Protein AF-A0A1Y1VCU6-F1 (afdb_monomer_lite)

Organism: NCBI:txid1754191

Sequence (160 aa):
ANWMTYINDNIPINKINILGTHDTGTYDIGILGGLLQTQSLDITEQLEHGIRYFDIRLALKNEKDTKLYLSHAMIPCKELPYLYFSDVLEESVKFLQHHCNETIIMHLNNEDIPKVNEVEMDISDIIYDHIKKFPSRYFYTGTTIPKLGDVRSRIVIITR

Foldseek 3Di:
DAVLVPPDQQAFPVNDDAAAFDLQLLLALPPCCVPFPRDVDHLLRCVVVRHQEYEFEWADPDPPDLWTFGDTQNGFSHVVVTHTPLNSVVSLLVSCVVHQLGAHEYEYHYRHADDDPNHGDDCVVSVVVSVVVDDCLQEDPDPDRHGSNVGRNHYYYDYD

pLDDT: mean 96.37, std 3.44, range [73.69, 98.81]

Radius of gyration: 15.74 Å; chains: 1; bounding box: 44×29×45 Å

Secondary structure (DSSP, 8-state):
--GGGGS-TTSBGGGS---EESSTTTTB-GGGHHHH----S-HHHHHHTT--EEEEEEE-SSTT----EEEETTEESBBTTB-BHHHHHHHHHHHHHH-TT--EEEEEEEEEPPEETTEEPP-HHHHHHHHTTS-GGGEE--SS--BHHHHTT-EEEEE-

InterPro domains:
  IPR000909 Phosphatidylinositol-specific phospholipase C, X domain [PF00388] (37-160)
  IPR000909 Phosphatidylinositol-specific phospholipase C, X domain [SM00148] (7-160)
  IPR017946 PLC-like phosphodiesterase, TIM beta/alpha-barrel domain superfamily [G3DSA:3.20.20.190] (1-160)
  IPR017946 PLC-like phosphodiesterase, TIM beta/alpha-barrel domain superfamily [SSF51695] (2-159)
  IPR051057 Phosphoinositide phospholipase C domain-containing protein [PTHR13593] (3-159)

Structure (mmCIF, N/CA/C/O backbone):
data_AF-A0A1Y1VCU6-F1
#
_entry.id   AF-A0A1Y1VCU6-F1
#
loop_
_atom_site.group_PDB
_atom_site.id
_atom_site.type_symbol
_atom_site.label_atom_id
_atom_site.label_alt_id
_atom_site.label_comp_id
_atom_site.label_asym_id
_atom_site.label_entity_id
_atom_site.label_seq_id
_atom_site.pdbx_PDB_ins_code
_atom_site.Cartn_x
_atom_site.Cartn_y
_atom_site.Cartn_z
_atom_site.occupancy
_atom_site.B_iso_or_equiv
_atom_site.auth_seq_id
_atom_site.auth_comp_id
_atom_site.auth_asym_id
_atom_site.auth_atom_id
_atom_site.pdbx_PDB_model_num
ATOM 1 N N . ALA A 1 1 ? -16.369 -4.406 2.586 1.00 92.25 1 ALA A N 1
ATOM 2 C CA . ALA A 1 1 ? -15.491 -3.304 3.027 1.00 92.25 1 ALA A CA 1
ATOM 3 C C . ALA A 1 1 ? -15.298 -3.082 4.544 1.00 92.25 1 ALA A C 1
ATOM 5 O O . ALA A 1 1 ? -14.277 -2.520 4.883 1.00 92.25 1 ALA A O 1
ATOM 6 N N . ASN A 1 2 ? -16.183 -3.444 5.491 1.00 98.25 2 ASN A N 1
ATOM 7 C CA . ASN A 1 2 ? -16.040 -3.009 6.913 1.00 98.25 2 ASN A CA 1
ATOM 8 C C . ASN A 1 2 ? -15.809 -4.146 7.931 1.00 98.25 2 ASN A C 1
ATOM 10 O O . ASN A 1 2 ? -16.382 -4.135 9.021 1.00 98.25 2 ASN A O 1
ATOM 14 N N . TRP A 1 3 ? -15.054 -5.184 7.575 1.00 98.56 3 TRP A N 1
ATOM 15 C CA . TRP A 1 3 ? -15.026 -6.407 8.386 1.00 98.56 3 TRP A CA 1
ATOM 16 C C . TRP A 1 3 ? -14.211 -6.266 9.681 1.00 98.56 3 TRP A C 1
ATOM 18 O O . TRP A 1 3 ? -14.543 -6.913 10.676 1.00 98.56 3 TRP A O 1
ATOM 28 N N . MET A 1 4 ? -13.199 -5.390 9.726 1.00 98.69 4 MET A N 1
ATOM 29 C CA . MET A 1 4 ? -12.394 -5.174 10.935 1.00 98.69 4 MET A CA 1
ATOM 30 C C . MET A 1 4 ? -13.156 -4.396 12.017 1.00 98.69 4 MET A C 1
ATOM 32 O O . MET A 1 4 ? -12.732 -4.383 13.176 1.00 98.69 4 MET A O 1
ATOM 36 N N . THR A 1 5 ? -14.299 -3.782 11.685 1.00 98.38 5 THR A N 1
ATOM 37 C CA . THR A 1 5 ? -15.196 -3.119 12.656 1.00 98.38 5 THR A CA 1
ATOM 38 C C . THR A 1 5 ? -15.670 -4.075 13.758 1.00 98.38 5 THR A C 1
ATOM 40 O O . THR A 1 5 ? -15.910 -3.651 14.884 1.00 98.38 5 THR A O 1
ATOM 43 N N . TYR A 1 6 ? -15.764 -5.374 13.470 1.00 98.25 6 TYR A N 1
ATOM 44 C CA . TYR A 1 6 ? -16.254 -6.380 14.419 1.00 98.25 6 TYR A CA 1
ATOM 45 C C . TYR A 1 6 ? -15.160 -6.978 15.319 1.00 98.25 6 TYR A C 1
ATOM 47 O O . TYR A 1 6 ? -15.433 -7.883 16.106 1.00 98.25 6 TYR A O 1
ATOM 55 N N . ILE A 1 7 ? -13.918 -6.502 15.208 1.00 98.56 7 ILE A N 1
ATOM 56 C CA . ILE A 1 7 ? -12.763 -7.014 15.957 1.00 98.56 7 ILE A CA 1
ATOM 57 C C . ILE A 1 7 ? -12.433 -6.054 17.095 1.00 98.56 7 ILE A C 1
ATOM 59 O O . ILE A 1 7 ? -12.474 -4.842 16.916 1.00 98.56 7 ILE A O 1
ATOM 63 N N . ASN A 1 8 ? -12.078 -6.587 18.265 1.00 98.44 8 ASN A N 1
ATOM 64 C CA . ASN A 1 8 ? -11.699 -5.775 19.419 1.00 98.44 8 ASN A CA 1
ATOM 65 C C . ASN A 1 8 ? -10.374 -5.030 19.174 1.00 98.44 8 ASN A C 1
ATOM 67 O O . ASN A 1 8 ? -9.382 -5.630 18.758 1.00 98.44 8 ASN A O 1
ATOM 71 N N . ASP A 1 9 ? -10.345 -3.742 19.517 1.00 98.69 9 ASP A N 1
ATOM 72 C CA . ASP A 1 9 ? -9.185 -2.854 19.362 1.00 98.69 9 ASP A CA 1
ATOM 73 C C . ASP A 1 9 ? -7.912 -3.361 20.038 1.00 98.69 9 ASP A C 1
ATOM 75 O O . ASP A 1 9 ? -6.817 -3.032 19.593 1.00 98.69 9 ASP A O 1
ATOM 79 N N . ASN A 1 10 ? -8.033 -4.164 21.098 1.00 98.56 10 ASN A N 1
ATOM 80 C CA . ASN A 1 10 ? -6.894 -4.660 21.863 1.00 98.56 10 ASN A CA 1
ATOM 81 C C . ASN A 1 10 ? -6.169 -5.844 21.219 1.00 98.56 10 ASN A C 1
ATOM 83 O O . ASN A 1 10 ? -5.123 -6.247 21.733 1.00 98.56 10 ASN A O 1
ATOM 87 N N . ILE A 1 11 ? -6.708 -6.417 20.141 1.00 98.56 11 ILE A N 1
ATOM 88 C CA . ILE A 1 11 ? -6.090 -7.552 19.459 1.00 98.56 11 ILE A CA 1
ATOM 89 C C . ILE A 1 11 ? -4.878 -7.057 18.652 1.00 98.56 11 ILE A C 1
ATOM 91 O O . ILE A 1 11 ? -5.036 -6.172 17.809 1.00 98.56 11 ILE A O 1
ATOM 95 N N . PRO A 1 12 ? -3.667 -7.603 18.881 1.00 98.31 12 PRO A N 1
ATOM 96 C CA . PRO A 1 12 ? -2.507 -7.344 18.030 1.00 98.31 12 PRO A CA 1
ATOM 97 C C . PRO A 1 12 ? -2.782 -7.733 16.576 1.00 98.31 12 PRO A C 1
ATOM 99 O O . PRO A 1 12 ? -3.349 -8.799 16.327 1.00 98.31 12 PRO A O 1
ATOM 102 N N . ILE A 1 13 ? -2.350 -6.921 15.608 1.00 97.81 13 ILE A N 1
ATOM 103 C CA . ILE A 1 13 ? -2.681 -7.172 14.193 1.00 97.81 13 ILE A CA 1
ATOM 104 C C . ILE A 1 13 ? -2.133 -8.510 13.670 1.00 97.81 13 ILE A C 1
ATOM 106 O O . ILE A 1 13 ? -2.762 -9.147 12.833 1.00 97.81 13 ILE A O 1
ATOM 110 N N . ASN A 1 14 ? -1.027 -9.010 14.234 1.00 96.62 14 ASN A N 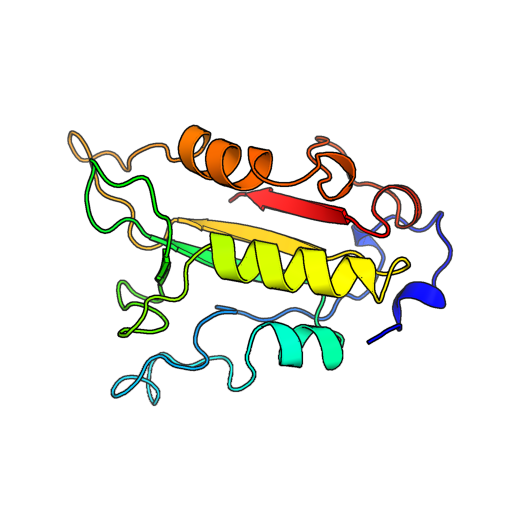1
ATOM 111 C CA . ASN A 1 14 ? -0.457 -10.324 13.905 1.00 96.62 14 ASN A CA 1
ATOM 112 C C . ASN A 1 14 ? -1.250 -11.520 14.476 1.00 96.62 14 ASN A C 1
ATOM 114 O O . ASN A 1 14 ? -0.835 -12.668 14.318 1.00 96.62 14 ASN A O 1
ATOM 118 N N . LYS A 1 15 ? -2.352 -11.269 15.190 1.00 98.31 15 LYS A N 1
ATOM 119 C CA . LYS A 1 15 ? -3.297 -12.284 15.679 1.00 98.31 15 LYS A CA 1
ATOM 120 C C . LYS A 1 15 ? -4.616 -12.278 14.906 1.00 98.31 15 LYS A C 1
ATOM 122 O O . LYS A 1 15 ? -5.512 -13.046 15.245 1.00 98.31 15 LYS A O 1
ATOM 127 N N . ILE A 1 16 ? -4.742 -11.423 13.895 1.00 98.44 16 ILE A N 1
ATOM 128 C CA . ILE A 1 16 ? -5.920 -11.328 13.039 1.00 98.44 16 ILE A CA 1
ATOM 129 C C . ILE A 1 16 ? -5.643 -12.113 11.757 1.00 98.44 16 ILE A C 1
ATOM 131 O O . ILE A 1 16 ? -4.579 -11.977 11.157 1.00 98.44 16 ILE A O 1
ATOM 135 N N . ASN A 1 17 ? -6.612 -12.913 11.313 1.00 98.31 17 ASN A N 1
ATOM 136 C CA . ASN A 1 17 ? -6.564 -13.505 9.980 1.00 98.31 17 ASN A CA 1
ATOM 137 C C . ASN A 1 17 ? -6.860 -12.404 8.959 1.00 98.31 17 ASN A C 1
ATOM 139 O O . ASN A 1 17 ? -7.994 -11.936 8.870 1.00 98.31 17 ASN A O 1
ATOM 143 N N . ILE A 1 18 ? -5.834 -11.970 8.232 1.00 98.25 18 ILE A N 1
ATOM 144 C CA . ILE A 1 18 ? -5.924 -10.873 7.271 1.00 98.25 18 ILE A CA 1
ATOM 145 C C . ILE A 1 18 ? -5.849 -11.444 5.857 1.00 98.25 18 ILE A C 1
ATOM 147 O O . ILE A 1 18 ? -4.912 -12.164 5.519 1.00 98.25 18 ILE A O 1
ATOM 151 N N . LEU A 1 19 ? -6.843 -11.110 5.035 1.00 98.12 19 LEU A N 1
ATOM 152 C CA . LEU A 1 19 ? -6.836 -11.419 3.610 1.00 98.12 19 LEU A CA 1
ATOM 153 C C . LEU A 1 19 ? -5.831 -10.508 2.900 1.00 98.12 19 LEU A C 1
ATOM 155 O O . LEU A 1 19 ? -5.855 -9.288 3.095 1.00 98.12 19 LEU A O 1
ATOM 159 N N . GLY A 1 20 ? -4.977 -11.104 2.073 1.00 98.44 20 GLY A N 1
ATOM 160 C CA . GLY A 1 20 ? -3.955 -10.396 1.316 1.00 98.44 20 GLY A CA 1
ATOM 161 C C . GLY A 1 20 ? -3.899 -10.810 -0.144 1.00 98.44 20 GLY A C 1
ATOM 162 O O . GLY A 1 20 ? -4.406 -11.873 -0.506 1.00 98.44 20 GLY A O 1
ATOM 163 N N . THR A 1 21 ? -3.259 -9.981 -0.960 1.00 98.62 21 THR A N 1
ATOM 164 C CA . THR A 1 21 ? -3.003 -10.249 -2.377 1.00 98.62 21 THR A CA 1
ATOM 165 C C . THR A 1 21 ? -1.502 -10.265 -2.663 1.00 98.62 21 THR A C 1
ATOM 167 O O . THR A 1 21 ? -0.735 -9.473 -2.117 1.00 98.62 21 THR A O 1
ATOM 170 N N . HIS A 1 22 ? -1.083 -11.230 -3.484 1.00 98.06 22 HIS A N 1
ATOM 171 C CA . HIS A 1 22 ? 0.281 -11.366 -4.007 1.00 98.06 22 HIS A CA 1
ATOM 172 C C . HIS A 1 22 ? 0.397 -10.553 -5.295 1.00 98.06 22 HIS A C 1
ATOM 174 O O . HIS A 1 22 ? -0.498 -10.666 -6.136 1.00 98.06 22 HIS A O 1
ATOM 180 N N . ASP A 1 23 ? 1.470 -9.777 -5.460 1.00 97.56 23 ASP A N 1
ATOM 181 C CA . ASP A 1 23 ? 1.649 -8.830 -6.572 1.00 97.56 23 ASP A CA 1
ATOM 182 C C . ASP A 1 23 ? 0.384 -7.999 -6.850 1.00 97.56 23 ASP A C 1
ATOM 184 O O . ASP A 1 23 ? -0.230 -8.064 -7.919 1.00 97.56 23 ASP A O 1
ATOM 188 N N . THR A 1 24 ? -0.024 -7.230 -5.838 1.00 98.50 24 THR A N 1
ATOM 189 C CA . THR A 1 24 ? -1.312 -6.513 -5.743 1.00 98.50 24 THR A CA 1
ATOM 190 C C . THR A 1 24 ? -1.699 -5.767 -7.023 1.00 98.50 24 THR A C 1
ATOM 192 O O . THR A 1 24 ? -2.870 -5.743 -7.396 1.00 98.50 24 THR A O 1
ATOM 195 N N . GLY A 1 25 ? -0.726 -5.140 -7.690 1.00 97.69 25 GLY A N 1
ATOM 196 C CA . GLY A 1 25 ? -0.963 -4.247 -8.823 1.00 97.69 25 GLY A CA 1
ATOM 197 C C . GLY A 1 25 ? -1.150 -4.921 -10.183 1.00 97.69 25 GLY A C 1
ATOM 198 O O . GLY A 1 25 ? -1.409 -4.214 -11.146 1.00 97.69 25 GLY A O 1
ATOM 199 N N . THR A 1 26 ? -1.013 -6.244 -10.309 1.00 97.75 26 THR A N 1
ATOM 200 C CA . THR A 1 26 ? -0.902 -6.925 -11.623 1.00 97.75 26 THR A CA 1
ATOM 201 C C . THR A 1 26 ? -2.206 -7.045 -12.421 1.00 97.75 26 THR A C 1
ATOM 203 O O . THR A 1 26 ? -2.250 -7.760 -13.421 1.00 97.75 26 THR A O 1
ATOM 206 N N . TYR A 1 27 ? -3.268 -6.345 -12.022 1.00 96.75 27 TYR A N 1
ATOM 207 C CA . TYR A 1 27 ? -4.598 -6.450 -12.624 1.00 96.75 27 TYR A CA 1
ATOM 208 C C . TYR A 1 27 ? -4.714 -5.893 -14.053 1.00 96.75 27 TYR A C 1
ATOM 210 O O . TYR A 1 27 ? -5.728 -6.145 -14.702 1.00 96.75 27 TYR A O 1
ATOM 218 N N . ASP A 1 28 ? -3.696 -5.184 -14.559 1.00 95.25 28 ASP A N 1
ATOM 219 C CA . ASP A 1 28 ? -3.698 -4.540 -15.885 1.00 95.25 28 ASP A CA 1
ATOM 220 C C . ASP A 1 28 ? -2.348 -4.676 -16.632 1.00 95.25 28 ASP A C 1
ATOM 222 O O . ASP A 1 28 ? -1.877 -3.759 -17.305 1.00 95.25 28 ASP A O 1
ATOM 226 N N . ILE A 1 29 ? -1.690 -5.839 -16.520 1.00 92.06 29 ILE A N 1
ATOM 227 C CA . ILE A 1 29 ? -0.335 -6.078 -17.072 1.00 92.06 29 ILE A CA 1
ATOM 228 C C . ILE A 1 29 ? -0.302 -6.291 -18.607 1.00 92.06 29 ILE A C 1
ATOM 230 O O . ILE A 1 29 ? 0.742 -6.551 -19.208 1.00 92.06 29 ILE A O 1
ATOM 234 N N . GLY A 1 30 ? -1.453 -6.196 -19.278 1.00 89.69 30 GLY A N 1
ATOM 235 C CA . GLY A 1 30 ? -1.561 -6.255 -20.737 1.00 89.69 30 GLY A CA 1
ATOM 236 C C . GLY A 1 30 ? -1.257 -7.630 -21.347 1.00 89.69 30 GLY A C 1
ATOM 237 O O . GLY A 1 30 ? -1.717 -8.667 -20.870 1.00 89.69 30 GLY A O 1
ATOM 238 N N . ILE A 1 31 ? -0.504 -7.650 -22.456 1.00 88.94 31 ILE A N 1
ATOM 239 C CA . ILE A 1 31 ? -0.304 -8.847 -23.301 1.00 88.94 31 ILE A CA 1
ATOM 240 C C . ILE A 1 31 ? 0.367 -10.022 -22.568 1.00 88.94 31 ILE A C 1
ATOM 242 O O . ILE A 1 31 ? 0.180 -11.174 -22.954 1.00 88.94 31 ILE A O 1
ATOM 246 N N . LEU A 1 32 ? 1.117 -9.748 -21.498 1.00 90.31 32 LEU A N 1
ATOM 247 C CA . LEU A 1 32 ? 1.779 -10.767 -20.679 1.00 90.31 32 LEU A CA 1
ATOM 248 C C . LEU A 1 32 ? 0.901 -11.281 -19.524 1.00 90.31 32 LEU A C 1
ATOM 250 O O . LEU A 1 32 ? 1.362 -12.098 -18.726 1.00 90.31 32 LEU A O 1
ATOM 254 N N . GLY A 1 33 ? -0.371 -10.867 -19.451 1.00 88.50 33 GLY A N 1
ATOM 255 C CA . GLY A 1 33 ? -1.290 -11.230 -18.368 1.00 88.50 33 GLY A CA 1
ATOM 256 C C . GLY A 1 33 ? -1.432 -12.728 -18.139 1.00 88.50 33 GLY A C 1
ATOM 257 O O . GLY A 1 33 ? -1.389 -13.177 -17.001 1.00 88.50 33 GLY A O 1
ATOM 258 N N . GLY A 1 34 ? -1.455 -13.538 -19.200 1.00 91.31 34 GLY A N 1
ATOM 259 C CA . GLY A 1 34 ? -1.538 -14.999 -19.065 1.00 91.31 34 GLY A CA 1
ATOM 260 C C . GLY A 1 34 ? -0.370 -15.654 -18.310 1.00 91.31 34 GLY A C 1
ATOM 261 O O . GLY A 1 34 ? -0.487 -16.814 -17.925 1.00 91.31 34 GLY A O 1
ATOM 262 N N . LEU A 1 35 ? 0.743 -14.941 -18.111 1.00 93.19 35 LEU A N 1
ATOM 263 C CA . LEU A 1 35 ? 1.931 -15.427 -17.404 1.00 93.19 35 LEU A CA 1
ATOM 264 C C . LEU A 1 35 ? 2.177 -14.698 -16.080 1.00 93.19 35 LEU A C 1
ATOM 266 O O . LEU A 1 35 ? 2.650 -15.319 -15.133 1.00 93.19 35 LEU A O 1
ATOM 270 N N . LEU A 1 36 ? 1.897 -13.393 -16.031 1.00 95.44 36 LEU A N 1
ATOM 271 C CA . LEU A 1 36 ? 2.330 -12.514 -14.939 1.00 95.44 36 LEU A CA 1
ATOM 272 C C . LEU A 1 36 ? 1.173 -11.940 -14.107 1.00 95.44 36 LEU A C 1
ATOM 274 O O . LEU A 1 36 ? 1.417 -11.337 -13.065 1.00 95.44 36 LEU A O 1
ATOM 278 N N . GLN A 1 37 ? -0.080 -12.096 -14.533 1.00 96.88 37 GLN A N 1
ATOM 279 C CA . GLN A 1 37 ? -1.222 -11.572 -13.788 1.00 96.88 37 GLN A CA 1
ATOM 280 C C . GLN A 1 37 ? -1.581 -12.486 -12.614 1.00 96.88 37 GLN A C 1
ATOM 282 O O . GLN A 1 37 ? -1.862 -13.671 -12.794 1.00 96.88 37 GLN A O 1
ATOM 287 N N . THR A 1 38 ? -1.621 -11.920 -11.409 1.00 97.75 38 THR A N 1
ATOM 288 C CA . THR A 1 38 ? -2.022 -12.626 -10.180 1.00 97.75 38 THR A CA 1
ATOM 289 C C . THR A 1 38 ? -3.343 -12.102 -9.625 1.00 97.75 38 THR A C 1
ATOM 291 O O . THR A 1 38 ? -4.018 -12.824 -8.892 1.00 97.75 38 THR A O 1
ATOM 294 N N . GLN A 1 39 ? -3.725 -10.871 -9.978 1.00 98.12 39 GLN A N 1
ATOM 295 C CA . GLN A 1 39 ? -4.965 -10.223 -9.554 1.00 98.12 39 GLN A CA 1
ATOM 296 C C . GLN A 1 39 ? -5.811 -9.825 -10.761 1.00 98.12 39 GLN A C 1
ATOM 298 O O . GLN A 1 39 ? -5.282 -9.549 -11.828 1.00 98.12 39 GLN A O 1
ATOM 303 N N . SER A 1 40 ? -7.133 -9.778 -10.610 1.00 96.62 40 SER A N 1
ATOM 304 C CA . SER A 1 40 ? -8.055 -9.280 -11.648 1.00 96.62 40 SER A CA 1
ATOM 305 C C . SER A 1 40 ? -8.888 -8.084 -11.196 1.00 96.62 40 SER A C 1
ATOM 307 O O . SER A 1 40 ? -9.670 -7.569 -11.984 1.00 96.62 40 SER A O 1
ATOM 309 N N . LEU A 1 41 ? -8.766 -7.703 -9.925 1.00 98.38 41 LEU A N 1
ATOM 310 C CA . LEU A 1 41 ? -9.469 -6.582 -9.313 1.00 98.38 41 LEU A CA 1
ATOM 311 C C . LEU A 1 41 ? -8.486 -5.430 -9.133 1.00 98.38 41 LEU A C 1
ATOM 313 O O . LEU A 1 41 ? -7.342 -5.670 -8.728 1.00 98.38 41 LEU A O 1
ATOM 317 N N . ASP A 1 42 ? -8.930 -4.203 -9.389 1.00 98.38 42 ASP A N 1
ATOM 318 C CA . ASP A 1 42 ? -8.114 -3.022 -9.110 1.00 98.38 42 ASP A CA 1
ATOM 319 C C . ASP A 1 42 ? -7.921 -2.791 -7.596 1.00 98.38 42 ASP A C 1
ATOM 321 O O . ASP A 1 42 ? -8.428 -3.540 -6.754 1.00 98.38 42 ASP A O 1
ATOM 325 N N . ILE A 1 43 ? -7.128 -1.783 -7.221 1.00 98.69 43 ILE A N 1
ATOM 326 C CA . ILE A 1 43 ? -6.802 -1.516 -5.811 1.00 98.69 43 ILE A CA 1
ATOM 327 C C . ILE A 1 43 ? -8.068 -1.234 -4.991 1.00 98.69 43 ILE A C 1
ATOM 329 O O . ILE A 1 43 ? -8.250 -1.814 -3.915 1.00 98.69 43 ILE A O 1
ATOM 333 N N . THR A 1 44 ? -8.957 -0.375 -5.492 1.00 98.62 44 THR A N 1
ATOM 334 C CA . THR A 1 44 ? -10.220 -0.037 -4.827 1.00 98.62 44 THR A CA 1
ATOM 335 C C . THR A 1 44 ? -11.121 -1.269 -4.691 1.00 98.62 44 THR A C 1
ATOM 337 O O . THR A 1 44 ? -11.610 -1.550 -3.596 1.00 98.62 44 THR A O 1
ATOM 340 N N . GLU A 1 45 ? -11.302 -2.054 -5.752 1.00 98.75 45 GLU A N 1
ATOM 341 C CA . GLU A 1 45 ? -12.109 -3.278 -5.739 1.00 98.75 45 GLU A CA 1
ATOM 342 C C . GLU A 1 45 ? -11.573 -4.314 -4.741 1.00 98.75 45 GLU A C 1
ATOM 344 O O . GLU A 1 45 ? -12.348 -4.894 -3.973 1.00 98.75 45 GLU A O 1
ATOM 349 N N . GLN A 1 46 ? -10.249 -4.511 -4.677 1.00 98.81 46 GLN A N 1
ATOM 350 C CA . GLN A 1 46 ? -9.617 -5.377 -3.676 1.00 98.81 46 GLN A CA 1
ATOM 351 C C . GLN A 1 46 ? -9.970 -4.931 -2.246 1.00 98.81 46 GLN A C 1
ATOM 353 O O . GLN A 1 46 ? -10.349 -5.758 -1.405 1.00 98.81 46 GLN A O 1
ATOM 358 N N . LEU A 1 47 ? -9.899 -3.626 -1.957 1.00 98.81 47 LEU A N 1
ATOM 359 C CA . LEU A 1 47 ? -10.251 -3.078 -0.642 1.00 98.81 47 LEU A CA 1
ATOM 360 C C . LEU A 1 47 ? -11.739 -3.270 -0.321 1.00 98.81 47 LEU A C 1
ATOM 362 O O . LEU A 1 47 ? -12.088 -3.689 0.795 1.00 98.81 47 LEU A O 1
ATOM 366 N N . GLU A 1 48 ? -12.624 -3.030 -1.285 1.00 98.69 48 GLU A N 1
ATOM 367 C CA . GLU A 1 48 ? -14.065 -3.232 -1.126 1.00 98.69 48 GLU A CA 1
ATOM 368 C C . GLU A 1 48 ? -14.407 -4.704 -0.839 1.00 98.69 48 GLU A C 1
ATOM 370 O O . GLU A 1 48 ? -15.237 -4.999 0.037 1.00 98.69 48 GLU A O 1
ATOM 375 N N . HIS A 1 49 ? -13.671 -5.625 -1.468 1.00 98.62 49 HIS A N 1
ATOM 376 C CA . HIS A 1 49 ? -13.771 -7.076 -1.287 1.00 98.62 49 HIS A CA 1
ATOM 377 C C . HIS A 1 49 ? -13.107 -7.597 0.001 1.00 98.62 49 HIS A C 1
ATOM 379 O O . HIS A 1 49 ? -13.188 -8.786 0.308 1.00 98.62 49 HIS A O 1
ATOM 385 N N . GLY A 1 50 ? -12.525 -6.713 0.816 1.00 98.62 50 GLY A N 1
ATOM 386 C CA . GLY A 1 50 ? -12.034 -7.036 2.157 1.00 98.62 50 GLY A CA 1
ATOM 387 C C . GLY A 1 50 ? -10.545 -7.368 2.245 1.00 98.62 50 GLY A C 1
ATOM 388 O O . GLY A 1 50 ? -10.090 -7.713 3.337 1.00 98.62 50 GLY A O 1
ATOM 389 N N . ILE A 1 51 ? -9.781 -7.220 1.158 1.00 98.81 51 ILE A N 1
ATOM 390 C CA . ILE A 1 51 ? -8.318 -7.344 1.186 1.00 98.81 51 ILE A CA 1
ATOM 391 C C . ILE A 1 51 ? -7.724 -6.220 2.037 1.00 98.81 51 ILE A C 1
ATOM 393 O O . ILE A 1 51 ? -8.080 -5.054 1.887 1.00 98.81 51 ILE A O 1
ATOM 397 N N . ARG A 1 52 ? -6.829 -6.558 2.967 1.00 98.75 52 ARG A N 1
ATOM 398 C CA . ARG A 1 52 ? -6.179 -5.590 3.876 1.00 98.75 52 ARG A CA 1
ATOM 399 C C . ARG A 1 52 ? -4.669 -5.770 3.960 1.00 98.75 52 ARG A C 1
ATOM 401 O O . ARG A 1 52 ? -4.028 -5.073 4.737 1.00 98.75 52 ARG A O 1
ATOM 408 N N . TYR A 1 53 ? -4.106 -6.688 3.184 1.00 98.75 53 TYR A N 1
ATOM 409 C CA . TYR A 1 53 ? -2.669 -6.869 3.056 1.00 98.75 53 TYR A CA 1
ATOM 410 C C . TYR A 1 53 ? -2.285 -6.817 1.581 1.00 98.75 53 TYR A C 1
ATOM 412 O O . TYR A 1 53 ? -2.753 -7.630 0.790 1.00 98.75 53 TYR A O 1
ATOM 420 N N . PHE A 1 54 ? -1.430 -5.871 1.226 1.00 98.81 54 PHE A N 1
ATOM 421 C CA . PHE A 1 54 ? -0.953 -5.683 -0.134 1.00 98.81 54 PHE A CA 1
ATOM 422 C C . PHE A 1 54 ? 0.533 -6.007 -0.227 1.00 98.81 54 PHE A C 1
ATOM 424 O O . PHE A 1 54 ? 1.339 -5.395 0.471 1.00 98.81 54 PHE A O 1
ATOM 431 N N . ASP A 1 55 ? 0.888 -6.943 -1.105 1.00 98.56 55 ASP A N 1
ATOM 432 C CA . ASP A 1 55 ? 2.250 -7.102 -1.621 1.00 98.56 55 ASP A CA 1
ATOM 433 C C . ASP A 1 55 ? 2.480 -6.069 -2.737 1.00 98.56 55 ASP A C 1
ATOM 435 O O . ASP A 1 55 ? 1.872 -6.165 -3.809 1.00 98.56 55 ASP A O 1
ATOM 439 N N . ILE A 1 56 ? 3.281 -5.041 -2.454 1.00 98.44 56 ILE A N 1
ATOM 440 C CA . ILE A 1 56 ? 3.575 -3.909 -3.337 1.00 98.44 56 ILE A CA 1
ATOM 441 C C . ILE A 1 56 ? 5.029 -3.995 -3.782 1.00 98.44 56 ILE A C 1
ATOM 443 O O . ILE A 1 56 ? 5.956 -3.869 -2.983 1.00 98.44 56 ILE A O 1
ATOM 447 N N . ARG A 1 57 ? 5.219 -4.158 -5.086 1.00 98.06 57 ARG A N 1
ATOM 448 C CA . ARG A 1 57 ? 6.519 -4.414 -5.701 1.00 98.06 57 ARG A CA 1
ATOM 449 C C . ARG A 1 57 ? 6.958 -3.209 -6.505 1.00 98.06 57 ARG A C 1
ATOM 451 O O . ARG A 1 57 ? 6.323 -2.858 -7.495 1.00 98.06 57 ARG A O 1
ATOM 458 N N . LEU A 1 58 ? 7.975 -2.522 -6.008 1.00 98.00 58 LEU A N 1
ATOM 459 C CA . LEU A 1 58 ? 8.372 -1.194 -6.442 1.00 98.00 58 LEU A CA 1
ATOM 460 C C . LEU A 1 58 ? 9.504 -1.263 -7.465 1.00 98.00 58 LEU A C 1
ATOM 462 O O . LEU A 1 58 ? 10.452 -2.038 -7.338 1.00 98.00 58 LEU A O 1
ATOM 466 N N . ALA A 1 59 ? 9.411 -0.387 -8.455 1.00 97.75 59 ALA A N 1
ATOM 467 C CA . ALA A 1 59 ? 10.399 -0.211 -9.499 1.00 97.75 59 ALA A CA 1
ATOM 468 C C . ALA A 1 59 ? 10.679 1.275 -9.754 1.00 97.75 59 ALA A C 1
ATOM 470 O O . ALA A 1 59 ? 9.842 2.151 -9.493 1.00 97.75 59 ALA A O 1
ATOM 471 N N . LEU A 1 60 ? 11.862 1.554 -10.301 1.00 97.38 60 LEU A N 1
ATOM 472 C CA . LEU A 1 60 ? 12.266 2.872 -10.786 1.00 97.38 60 LEU A CA 1
ATOM 473 C C . LEU A 1 60 ? 12.765 2.753 -12.214 1.00 97.38 60 LEU A C 1
ATOM 475 O O . LEU A 1 60 ? 13.507 1.845 -12.562 1.00 97.38 60 LEU A O 1
ATOM 479 N N . LYS A 1 61 ? 12.367 3.701 -13.059 1.00 94.25 61 LYS A N 1
ATOM 480 C CA . LYS A 1 61 ? 12.691 3.633 -14.483 1.00 94.25 61 LYS A CA 1
ATOM 481 C C . LYS A 1 61 ? 14.167 3.952 -14.743 1.00 94.25 61 LYS A C 1
ATOM 483 O O . LYS A 1 61 ? 14.729 3.462 -15.717 1.00 94.25 61 LYS A O 1
ATOM 488 N N . ASN A 1 62 ? 14.795 4.774 -13.903 1.00 94.31 62 ASN A N 1
ATOM 489 C CA . ASN A 1 62 ? 16.243 4.975 -13.858 1.00 94.31 62 ASN A CA 1
ATOM 490 C C . ASN A 1 62 ? 16.677 5.591 -12.515 1.00 94.31 62 ASN A C 1
ATOM 492 O O . ASN A 1 62 ? 15.846 6.021 -11.719 1.00 94.31 62 ASN A O 1
ATOM 496 N N . GLU A 1 63 ? 17.991 5.671 -12.289 1.00 93.19 63 GLU A N 1
ATOM 497 C CA . GLU A 1 63 ? 18.619 6.171 -11.051 1.00 93.19 63 GLU A CA 1
ATOM 498 C C . GLU A 1 63 ? 18.251 7.620 -10.679 1.00 93.19 63 GLU A C 1
ATOM 500 O O . GLU A 1 63 ? 18.412 8.021 -9.531 1.00 93.19 63 GLU A O 1
ATOM 505 N N . LYS A 1 64 ? 17.789 8.436 -11.637 1.00 93.88 64 LYS A N 1
ATOM 506 C CA . LYS A 1 64 ? 17.414 9.842 -11.401 1.00 93.88 64 LYS A CA 1
ATOM 507 C C . LYS A 1 64 ? 15.921 10.022 -11.143 1.00 93.88 64 LYS A C 1
ATOM 509 O O . LYS A 1 64 ? 15.492 11.136 -10.836 1.00 93.88 64 LYS A O 1
ATOM 514 N N . ASP A 1 65 ? 15.125 8.969 -11.308 1.00 95.50 65 ASP A N 1
ATOM 515 C CA . ASP A 1 65 ? 13.688 9.038 -11.093 1.00 95.50 65 ASP A CA 1
ATOM 516 C C . ASP A 1 65 ? 13.341 8.978 -9.607 1.00 95.50 65 ASP A C 1
ATOM 518 O O . ASP A 1 65 ? 13.969 8.294 -8.807 1.00 95.50 65 ASP A O 1
ATOM 522 N N . THR A 1 66 ? 12.264 9.672 -9.248 1.00 96.00 66 THR A N 1
ATOM 523 C CA . THR A 1 66 ? 11.695 9.667 -7.892 1.00 96.00 66 THR A CA 1
ATOM 524 C C . THR A 1 66 ? 10.261 9.147 -7.871 1.00 96.00 66 THR A C 1
ATOM 526 O O . THR A 1 66 ? 9.600 9.163 -6.835 1.00 96.00 66 THR A O 1
ATOM 529 N N . LYS A 1 67 ? 9.735 8.702 -9.018 1.00 97.19 67 LYS A N 1
ATOM 530 C CA . LYS A 1 67 ? 8.380 8.155 -9.145 1.00 97.19 67 LYS A CA 1
ATOM 531 C C . LYS A 1 67 ? 8.445 6.636 -9.168 1.00 97.19 67 LYS A C 1
ATOM 533 O O . LYS A 1 67 ? 8.812 6.052 -10.182 1.00 97.19 67 LYS A O 1
ATOM 538 N N . LEU A 1 68 ? 8.062 6.032 -8.049 1.00 98.31 68 LEU A N 1
ATOM 539 C CA . LEU A 1 68 ? 7.975 4.587 -7.901 1.00 98.31 68 LEU A CA 1
ATOM 540 C C . LEU A 1 68 ? 6.729 4.075 -8.622 1.00 98.31 68 LEU A C 1
ATOM 542 O O . LEU A 1 68 ? 5.632 4.581 -8.372 1.00 98.31 68 LEU A O 1
ATOM 546 N N . TYR A 1 69 ? 6.898 3.088 -9.494 1.00 98.44 69 TYR A N 1
ATOM 547 C CA . TYR A 1 69 ? 5.796 2.377 -10.141 1.00 98.44 69 TYR A CA 1
ATOM 548 C C . TYR A 1 69 ? 5.772 0.915 -9.707 1.00 98.44 69 TYR A C 1
ATOM 550 O O . TYR A 1 69 ? 6.764 0.408 -9.183 1.00 98.44 69 TYR A O 1
ATOM 558 N N . LEU A 1 70 ? 4.623 0.262 -9.874 1.00 98.25 70 LEU A N 1
ATOM 559 C CA . LEU A 1 70 ? 4.473 -1.151 -9.560 1.00 98.25 70 LEU A CA 1
ATOM 560 C C . LEU A 1 70 ? 4.935 -2.012 -10.738 1.00 98.25 70 LEU A C 1
ATOM 562 O O . LEU A 1 70 ? 4.570 -1.748 -11.886 1.00 98.25 70 LEU A O 1
ATOM 566 N N . SER A 1 71 ? 5.710 -3.049 -10.440 1.00 97.06 71 SER A N 1
ATOM 567 C CA . SER A 1 71 ? 6.275 -3.982 -11.418 1.00 97.06 71 SER A CA 1
ATOM 568 C C . SER A 1 71 ? 6.149 -5.422 -10.925 1.00 97.06 71 SER A C 1
ATOM 570 O O . SER A 1 71 ? 6.092 -5.660 -9.721 1.00 97.06 71 SER A O 1
ATOM 572 N N . HIS A 1 72 ? 6.119 -6.377 -11.851 1.00 96.19 72 HIS A N 1
ATOM 573 C CA . HIS A 1 72 ? 6.230 -7.806 -11.572 1.00 96.19 72 HIS A CA 1
ATOM 574 C C . HIS A 1 72 ? 7.157 -8.439 -12.613 1.00 96.19 72 HIS A C 1
ATOM 576 O O . HIS A 1 72 ? 6.899 -8.352 -13.814 1.00 96.19 72 HIS A O 1
ATOM 582 N N . ALA A 1 73 ? 8.250 -9.060 -12.160 1.00 92.69 73 ALA A N 1
ATOM 583 C CA . ALA A 1 73 ? 9.285 -9.641 -13.011 1.00 92.69 73 ALA A CA 1
ATOM 584 C C . ALA A 1 73 ? 9.855 -8.635 -14.033 1.00 92.69 73 ALA A C 1
ATOM 586 O O . ALA A 1 73 ? 10.040 -8.964 -15.205 1.00 92.69 73 ALA A O 1
ATOM 587 N N . MET A 1 74 ? 10.125 -7.402 -13.580 1.00 92.00 74 MET A N 1
ATOM 588 C CA . MET A 1 74 ? 10.608 -6.267 -14.392 1.00 92.00 74 MET A CA 1
ATOM 589 C C . MET A 1 74 ? 9.622 -5.770 -15.467 1.00 92.00 74 MET A C 1
ATOM 591 O O . MET A 1 74 ? 9.994 -4.974 -16.327 1.00 92.00 74 MET A O 1
ATOM 595 N N . ILE A 1 75 ? 8.362 -6.210 -15.427 1.00 95.31 75 ILE A N 1
ATOM 596 C CA . ILE A 1 75 ? 7.300 -5.723 -16.310 1.00 95.31 75 ILE A CA 1
ATOM 597 C C . ILE A 1 75 ? 6.388 -4.777 -15.522 1.00 95.31 75 ILE A C 1
ATOM 599 O O . ILE A 1 75 ? 5.862 -5.183 -14.481 1.00 95.31 75 ILE A O 1
ATOM 603 N N . PRO A 1 76 ? 6.151 -3.536 -15.995 1.00 96.62 76 PRO A N 1
ATOM 604 C CA . PRO A 1 76 ? 5.190 -2.635 -15.375 1.00 96.62 76 PRO A CA 1
ATOM 605 C C . PRO A 1 76 ? 3.824 -3.305 -15.220 1.00 96.62 76 PRO A C 1
ATOM 607 O O . PRO A 1 76 ? 3.250 -3.808 -16.183 1.00 96.62 76 PRO A O 1
ATOM 610 N N . CYS A 1 77 ? 3.263 -3.255 -14.013 1.00 96.81 77 CYS A N 1
ATOM 611 C CA . CYS A 1 77 ? 1.948 -3.827 -13.720 1.00 96.81 77 CYS A CA 1
ATOM 612 C C . CYS A 1 77 ? 0.807 -3.173 -14.519 1.00 96.81 77 CYS A C 1
ATOM 614 O O . CYS A 1 77 ? -0.279 -3.738 -14.607 1.00 96.81 77 CYS A O 1
ATOM 616 N N . LYS A 1 78 ? 1.065 -1.984 -15.074 1.00 94.81 78 LYS A N 1
ATOM 617 C CA . LYS A 1 78 ? 0.239 -1.256 -16.035 1.00 94.81 78 LYS A CA 1
ATOM 618 C C . LYS A 1 78 ? 1.158 -0.379 -16.881 1.00 94.81 78 LYS A C 1
ATOM 620 O O . LYS A 1 78 ? 2.021 0.289 -16.323 1.00 94.81 78 LYS A O 1
ATOM 625 N N . GLU A 1 79 ? 0.997 -0.368 -18.200 1.00 85.25 79 GLU A N 1
ATOM 626 C CA . GLU A 1 79 ? 1.925 0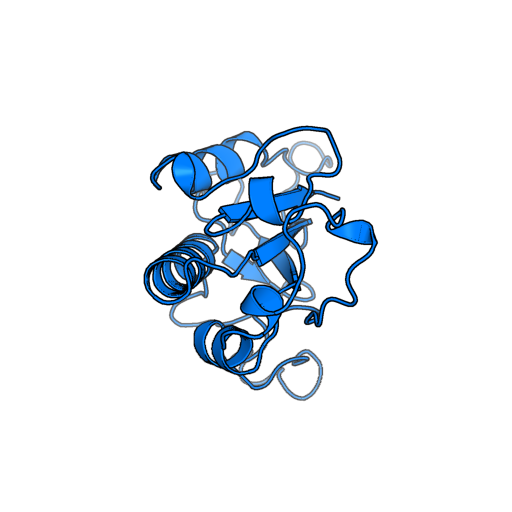.324 -19.116 1.00 85.25 79 GLU A CA 1
ATOM 627 C C . GLU A 1 79 ? 1.533 1.787 -19.396 1.00 85.25 79 GLU A C 1
ATOM 629 O O . GLU A 1 79 ? 2.396 2.658 -19.488 1.00 85.25 79 GLU A O 1
ATOM 634 N N . LEU A 1 80 ? 0.237 2.100 -19.532 1.00 88.12 80 LEU A N 1
ATOM 635 C CA . LEU A 1 80 ? -0.218 3.431 -19.961 1.00 88.12 80 LEU A CA 1
ATOM 636 C C . LEU A 1 80 ? -1.553 3.845 -19.307 1.00 88.12 80 LEU A C 1
ATOM 638 O O . LEU A 1 80 ? -2.613 3.404 -19.752 1.00 88.12 80 LEU A O 1
ATOM 642 N N . PRO A 1 81 ? -1.543 4.754 -18.311 1.00 91.94 81 PRO A N 1
ATOM 643 C CA . PRO A 1 81 ? -0.375 5.205 -17.543 1.00 91.94 81 PRO A CA 1
ATOM 644 C C . PRO A 1 81 ? 0.158 4.097 -16.621 1.00 91.94 81 PRO A C 1
ATOM 646 O O . PRO A 1 81 ? -0.585 3.175 -16.290 1.00 91.94 81 PRO A O 1
ATOM 649 N N . TYR A 1 82 ? 1.408 4.221 -16.160 1.00 96.31 82 TYR A N 1
ATOM 650 C CA . TYR A 1 82 ? 1.922 3.366 -15.086 1.00 96.31 82 TYR A CA 1
ATOM 651 C C . TYR A 1 82 ? 1.044 3.446 -13.840 1.00 96.31 82 TYR A C 1
ATOM 653 O O . TYR A 1 82 ? 0.546 4.519 -13.503 1.00 96.31 82 TYR A O 1
ATOM 661 N N . LEU A 1 83 ? 0.905 2.314 -13.148 1.00 97.88 83 LEU A N 1
ATOM 662 C CA . LEU A 1 83 ? 0.374 2.281 -11.791 1.00 97.88 83 LEU A CA 1
ATOM 663 C C . LEU A 1 83 ? 1.484 2.716 -10.832 1.00 97.88 83 LEU A C 1
ATOM 665 O O . LEU A 1 83 ? 2.434 1.967 -10.588 1.00 97.88 83 LEU A O 1
ATOM 669 N N . TYR A 1 84 ? 1.394 3.938 -10.317 1.00 98.44 84 TYR A N 1
ATOM 670 C CA . TYR A 1 84 ? 2.382 4.479 -9.395 1.00 98.44 84 TYR A CA 1
ATOM 671 C C . TYR A 1 84 ? 2.068 4.104 -7.947 1.00 98.44 84 TYR A C 1
ATOM 673 O O . TYR A 1 84 ? 0.916 3.942 -7.549 1.00 98.44 84 TYR A O 1
ATOM 681 N N . PHE A 1 85 ? 3.106 4.055 -7.111 1.00 98.56 85 PHE A N 1
ATOM 682 C CA . PHE A 1 85 ? 2.943 3.881 -5.667 1.00 98.56 85 PHE A CA 1
ATOM 683 C C . PHE A 1 85 ? 2.051 4.974 -5.058 1.00 98.56 85 PHE A C 1
ATOM 685 O O . PHE A 1 85 ? 1.259 4.702 -4.160 1.00 98.56 85 PHE A O 1
ATOM 692 N N . SER A 1 86 ? 2.123 6.202 -5.586 1.00 98.38 86 SER A N 1
ATOM 693 C CA . SER A 1 86 ? 1.246 7.302 -5.176 1.00 98.38 86 SER A CA 1
ATOM 694 C C . SER A 1 86 ? -0.233 7.018 -5.414 1.00 98.38 86 SER A C 1
ATOM 696 O O . SER A 1 86 ? -1.044 7.431 -4.592 1.00 98.38 86 SER A O 1
ATOM 698 N N . ASP A 1 87 ? -0.570 6.307 -6.490 1.00 98.50 87 ASP A N 1
ATOM 699 C CA . ASP A 1 87 ? -1.956 5.990 -6.840 1.00 98.50 87 ASP A CA 1
ATOM 700 C C . ASP A 1 87 ? -2.515 4.990 -5.818 1.00 98.50 87 ASP A C 1
ATOM 702 O O . ASP A 1 87 ? -3.562 5.214 -5.215 1.00 98.50 87 ASP A O 1
ATOM 706 N N . VAL A 1 88 ? -1.729 3.954 -5.499 1.00 98.69 88 VAL A N 1
ATOM 707 C CA . VAL A 1 88 ? -2.065 2.962 -4.464 1.00 98.69 88 VAL A CA 1
ATOM 708 C C . VAL A 1 88 ? -2.236 3.619 -3.087 1.00 98.69 88 VAL A C 1
ATOM 710 O O . VAL A 1 88 ? -3.169 3.287 -2.349 1.00 98.69 88 VAL A O 1
ATOM 713 N N . LEU A 1 89 ? -1.351 4.557 -2.724 1.00 98.75 89 LEU A N 1
ATOM 714 C CA . LEU A 1 89 ? -1.464 5.330 -1.484 1.00 98.75 89 LEU A CA 1
ATOM 715 C C . LEU A 1 89 ? -2.731 6.196 -1.465 1.00 98.75 89 LEU A C 1
ATOM 717 O O . LEU A 1 89 ? -3.424 6.225 -0.449 1.00 98.75 89 LEU A O 1
ATOM 721 N N . GLU A 1 90 ? -3.047 6.879 -2.566 1.00 98.75 90 GLU A N 1
ATOM 722 C CA . GLU A 1 90 ? -4.234 7.729 -2.685 1.00 98.75 90 GLU A CA 1
ATOM 723 C C . GLU A 1 90 ? -5.524 6.918 -2.535 1.00 98.75 90 GLU A C 1
ATOM 725 O O . GLU A 1 90 ? -6.371 7.261 -1.705 1.00 98.75 90 GLU A O 1
ATOM 730 N N . GLU A 1 91 ? -5.646 5.808 -3.263 1.00 98.81 91 GLU A N 1
ATOM 731 C CA . GLU A 1 91 ? -6.797 4.906 -3.175 1.00 98.81 91 GLU A CA 1
ATOM 732 C C . GLU A 1 91 ? -6.948 4.320 -1.766 1.00 98.81 91 GLU A C 1
ATOM 734 O O . GLU A 1 91 ? -8.045 4.304 -1.205 1.00 98.81 91 GLU A O 1
ATOM 739 N N . SER A 1 92 ? -5.836 3.937 -1.136 1.00 98.81 92 SER A N 1
ATOM 740 C CA . SER A 1 92 ? -5.834 3.396 0.227 1.00 98.81 92 SER A CA 1
ATOM 741 C C . SER A 1 92 ? -6.237 4.439 1.273 1.00 98.81 92 SER A C 1
ATOM 743 O O . SER A 1 92 ? -7.044 4.158 2.161 1.00 98.81 92 SER A O 1
ATOM 745 N N . VAL A 1 93 ? -5.728 5.670 1.173 1.00 98.75 93 VAL A N 1
ATOM 746 C CA . VAL A 1 93 ? -6.120 6.773 2.066 1.00 98.75 93 VAL A CA 1
ATOM 747 C C . VAL A 1 93 ? -7.590 7.135 1.863 1.00 98.75 93 VAL A C 1
ATOM 749 O O . VAL A 1 93 ? -8.311 7.332 2.846 1.00 98.75 93 VAL A O 1
ATOM 752 N N . LYS A 1 94 ? -8.060 7.187 0.613 1.00 98.75 94 LYS A N 1
ATOM 753 C CA . LYS A 1 94 ? -9.468 7.430 0.280 1.00 98.75 94 LYS A CA 1
ATOM 754 C C . LYS A 1 94 ? -10.369 6.330 0.835 1.00 98.75 94 LYS A C 1
ATOM 756 O O . LYS A 1 94 ? -11.418 6.635 1.397 1.00 98.75 94 LYS A O 1
ATOM 761 N N . PHE A 1 95 ? -9.960 5.070 0.751 1.00 98.81 95 PHE A N 1
ATOM 762 C CA . PHE A 1 95 ? -10.675 3.965 1.378 1.00 98.81 95 PHE A CA 1
ATOM 763 C C . PHE A 1 95 ? -10.768 4.155 2.901 1.00 98.81 95 PHE A C 1
ATOM 765 O O . PHE A 1 95 ? -11.860 4.157 3.466 1.00 98.81 95 PHE A O 1
ATOM 772 N N . LEU A 1 96 ? -9.647 4.433 3.574 1.00 98.75 96 LEU A N 1
ATOM 773 C CA . LEU A 1 96 ? -9.608 4.639 5.028 1.00 98.75 96 LEU A CA 1
ATOM 774 C C . LEU A 1 96 ? -10.396 5.879 5.495 1.00 98.75 96 LEU A C 1
ATOM 776 O O . LEU A 1 96 ? -10.829 5.928 6.645 1.00 98.75 96 LEU A O 1
ATOM 780 N N . GLN A 1 97 ? -10.624 6.873 4.627 1.00 98.31 97 GLN A N 1
ATOM 781 C CA . GLN A 1 97 ? -11.536 7.993 4.905 1.00 98.31 97 GLN A CA 1
ATOM 782 C C . GLN A 1 97 ? -12.995 7.550 5.040 1.00 98.31 97 GLN A C 1
ATOM 784 O O . GLN A 1 97 ? -13.708 8.074 5.895 1.00 98.31 97 GLN A O 1
ATOM 789 N N . HIS A 1 98 ? -13.430 6.599 4.213 1.00 98.25 98 HIS A N 1
ATOM 790 C CA . HIS A 1 98 ? -14.804 6.089 4.204 1.00 98.25 98 HIS A CA 1
ATOM 791 C C . HIS A 1 98 ? -14.988 4.890 5.148 1.00 98.25 98 HIS A C 1
ATOM 793 O O . HIS A 1 98 ? -16.098 4.620 5.603 1.00 98.25 98 HIS A O 1
ATOM 799 N N . HIS A 1 99 ? -13.891 4.212 5.493 1.00 98.50 99 HIS A N 1
ATOM 800 C CA . HIS A 1 99 ? -13.856 2.995 6.297 1.00 98.50 99 HIS A CA 1
ATOM 801 C C . HIS A 1 99 ? -12.904 3.156 7.487 1.00 98.50 99 HIS A C 1
ATOM 803 O O . HIS A 1 99 ? -11.900 2.457 7.617 1.00 98.50 99 HIS A O 1
ATOM 809 N N . CYS A 1 100 ? -13.217 4.103 8.376 1.00 97.88 100 CYS A N 1
ATOM 810 C CA . CYS A 1 100 ? -12.304 4.547 9.434 1.00 97.88 100 CYS A CA 1
ATOM 811 C C . CYS A 1 100 ? -11.935 3.471 10.471 1.00 97.88 100 CYS A C 1
ATOM 813 O O . CYS A 1 100 ? -10.942 3.615 11.188 1.00 97.88 100 CYS A O 1
ATOM 815 N N . ASN A 1 101 ? -12.697 2.379 10.538 1.00 98.44 101 ASN A N 1
ATOM 816 C CA . ASN A 1 101 ? -12.385 1.249 11.403 1.00 98.44 101 ASN A CA 1
ATOM 817 C C . ASN A 1 101 ? -11.411 0.247 10.768 1.00 98.44 101 ASN A C 1
ATOM 819 O O . ASN A 1 101 ? -10.967 -0.673 11.440 1.00 98.44 101 ASN A O 1
ATOM 823 N N . GLU A 1 102 ? -11.049 0.384 9.502 1.00 98.81 102 GLU A N 1
ATOM 824 C CA . GLU A 1 102 ? -10.151 -0.562 8.844 1.00 98.81 102 GLU A CA 1
ATOM 825 C C . GLU A 1 102 ? -8.681 -0.121 8.980 1.00 98.81 102 GLU A C 1
ATOM 827 O O . GLU A 1 102 ? -8.381 1.022 9.329 1.00 98.81 102 GLU A O 1
ATOM 832 N N . THR A 1 103 ? -7.749 -1.032 8.706 1.00 98.81 103 THR A N 1
ATOM 833 C CA . THR A 1 103 ? -6.315 -0.743 8.547 1.00 98.81 103 THR A CA 1
ATOM 834 C C . THR A 1 103 ? -5.783 -1.506 7.343 1.00 98.81 103 THR A C 1
ATOM 836 O O . THR A 1 103 ? -6.265 -2.598 7.053 1.00 98.81 103 THR A O 1
ATOM 839 N N . ILE A 1 104 ? -4.808 -0.948 6.633 1.00 98.81 104 ILE A N 1
ATOM 840 C CA . ILE A 1 104 ? -4.181 -1.599 5.478 1.00 98.81 104 ILE A CA 1
ATOM 841 C C . ILE A 1 104 ? -2.726 -1.879 5.830 1.00 98.81 104 ILE A C 1
ATOM 843 O O . ILE A 1 104 ? -2.027 -0.994 6.308 1.00 98.81 104 ILE A O 1
ATOM 847 N N . ILE A 1 105 ? -2.253 -3.092 5.579 1.00 98.56 105 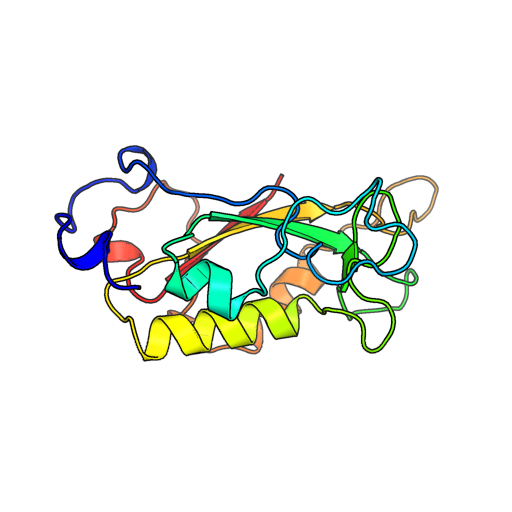ILE A N 1
ATOM 848 C CA . ILE A 1 105 ? -0.837 -3.439 5.649 1.00 98.56 105 ILE A CA 1
ATOM 849 C C . ILE A 1 105 ? -0.285 -3.371 4.228 1.00 98.56 105 ILE A C 1
ATOM 851 O O . ILE A 1 105 ? -0.746 -4.102 3.356 1.00 98.56 105 ILE A O 1
ATOM 855 N N . MET A 1 106 ? 0.693 -2.501 3.995 1.00 98.19 106 MET A N 1
ATOM 856 C CA . MET A 1 106 ? 1.435 -2.450 2.737 1.00 98.19 106 MET A CA 1
ATOM 857 C C . MET A 1 106 ? 2.825 -3.025 2.955 1.00 98.19 106 MET A C 1
ATOM 859 O O . MET A 1 106 ? 3.640 -2.451 3.679 1.00 98.19 106 MET A O 1
ATOM 863 N N . HIS A 1 107 ? 3.071 -4.164 2.322 1.00 97.50 107 HIS A N 1
ATOM 864 C CA . HIS A 1 107 ? 4.363 -4.814 2.274 1.00 97.50 107 HIS A CA 1
ATOM 865 C C . HIS A 1 107 ? 5.116 -4.347 1.039 1.00 97.50 107 HIS A C 1
ATOM 867 O O . HIS A 1 107 ? 4.722 -4.663 -0.077 1.00 97.50 107 HIS A O 1
ATOM 873 N N . LEU A 1 108 ? 6.167 -3.562 1.251 1.00 97.31 108 LEU A N 1
ATOM 874 C CA . LEU A 1 108 ? 6.975 -2.991 0.185 1.00 97.31 108 LEU A CA 1
ATOM 875 C C . LEU A 1 108 ? 8.163 -3.908 -0.114 1.00 97.31 108 LEU A C 1
ATOM 877 O O . LEU A 1 108 ? 8.923 -4.251 0.794 1.00 97.31 108 LEU A O 1
ATOM 881 N N . ASN A 1 109 ? 8.318 -4.256 -1.387 1.00 95.62 109 ASN A N 1
ATOM 882 C CA . ASN A 1 109 ? 9.422 -5.039 -1.930 1.00 95.62 109 ASN A CA 1
ATOM 883 C C . ASN A 1 109 ? 10.081 -4.275 -3.086 1.00 95.62 109 ASN A C 1
ATOM 885 O O . ASN A 1 109 ? 9.385 -3.633 -3.875 1.00 95.62 109 ASN A O 1
ATOM 889 N N . ASN A 1 110 ? 11.403 -4.375 -3.216 1.00 95.94 110 ASN A N 1
ATOM 890 C CA . ASN A 1 110 ? 12.132 -3.906 -4.395 1.00 95.94 110 ASN A CA 1
ATOM 891 C C . ASN A 1 110 ? 12.044 -4.975 -5.494 1.00 95.94 110 ASN A C 1
ATOM 893 O O . ASN A 1 110 ? 12.323 -6.142 -5.227 1.00 95.94 110 ASN A O 1
ATOM 897 N N . GLU A 1 111 ? 11.649 -4.592 -6.710 1.00 95.12 111 GLU A N 1
ATOM 898 C CA . GLU A 1 111 ? 11.483 -5.521 -7.840 1.00 95.12 111 GLU A CA 1
ATOM 899 C C . GLU A 1 111 ? 12.420 -5.182 -9.004 1.00 95.12 111 GLU A C 1
ATOM 901 O O . GLU A 1 111 ? 13.182 -6.030 -9.457 1.00 95.12 111 GLU A O 1
ATOM 906 N N . ASP A 1 112 ? 12.386 -3.934 -9.475 1.00 94.69 112 ASP A N 1
ATOM 907 C CA . ASP A 1 112 ? 13.232 -3.457 -10.576 1.00 94.69 112 ASP A CA 1
ATOM 908 C C . ASP A 1 112 ? 13.822 -2.091 -10.210 1.00 94.69 112 ASP A C 1
ATOM 910 O O . ASP A 1 112 ? 13.413 -1.029 -10.692 1.00 94.69 112 ASP A O 1
ATOM 914 N N . ILE A 1 113 ? 14.724 -2.129 -9.227 1.00 96.62 113 ILE A N 1
ATOM 915 C CA . ILE A 1 113 ? 15.444 -0.960 -8.727 1.00 96.62 113 ILE A CA 1
ATOM 916 C C . ILE A 1 113 ? 16.826 -0.887 -9.398 1.00 96.62 113 ILE A C 1
ATOM 918 O O . ILE A 1 113 ? 17.570 -1.872 -9.392 1.00 96.62 113 ILE A O 1
ATOM 922 N N . PRO A 1 114 ? 17.204 0.271 -9.977 1.00 95.38 114 PRO A N 1
ATOM 923 C CA . PRO A 1 114 ? 18.504 0.462 -10.605 1.00 95.38 114 PRO A CA 1
ATOM 924 C C . PRO A 1 114 ? 19.676 0.158 -9.671 1.00 95.38 114 PRO A C 1
ATOM 926 O O . PRO A 1 114 ? 19.615 0.393 -8.461 1.00 95.38 114 PRO A O 1
ATOM 929 N N . LYS A 1 115 ? 20.780 -0.311 -10.257 1.00 95.06 115 LYS A N 1
ATOM 930 C CA . LYS A 1 115 ? 22.024 -0.583 -9.535 1.00 95.06 115 LYS A CA 1
ATOM 931 C C . LYS A 1 115 ? 23.056 0.509 -9.782 1.00 95.06 115 LYS A C 1
ATOM 933 O O . LYS A 1 115 ? 23.386 0.782 -10.929 1.00 95.06 115 LYS A O 1
ATOM 938 N N . VAL A 1 116 ? 23.646 1.029 -8.711 1.00 90.31 116 VAL A N 1
ATOM 939 C CA . VAL A 1 116 ? 24.780 1.958 -8.738 1.00 90.31 116 VAL A CA 1
ATOM 940 C C . VAL A 1 116 ? 26.019 1.204 -8.263 1.00 90.31 116 VAL A C 1
ATOM 942 O O . VAL A 1 116 ? 26.045 0.683 -7.151 1.00 90.31 116 VAL A O 1
ATOM 945 N N . ASN A 1 117 ? 27.060 1.127 -9.099 1.00 92.12 117 ASN A N 1
ATOM 946 C CA . ASN A 1 117 ? 28.267 0.329 -8.823 1.00 92.12 117 ASN A CA 1
ATOM 947 C C . ASN A 1 117 ? 27.948 -1.140 -8.467 1.00 92.12 117 ASN A C 1
ATOM 949 O O . ASN A 1 117 ? 28.466 -1.669 -7.489 1.00 92.12 117 ASN A O 1
ATOM 953 N N . GLU A 1 118 ? 27.065 -1.778 -9.246 1.00 91.62 118 GLU A N 1
ATOM 954 C CA . GLU A 1 118 ? 26.602 -3.171 -9.063 1.00 91.62 118 GLU A CA 1
ATOM 955 C C . GLU A 1 118 ? 25.764 -3.440 -7.796 1.00 91.62 118 GLU A C 1
ATOM 957 O O . GLU A 1 118 ? 25.274 -4.557 -7.612 1.00 91.62 118 GLU A O 1
ATOM 962 N N . VAL A 1 119 ? 25.518 -2.420 -6.969 1.00 92.88 119 VAL A N 1
ATOM 963 C CA . VAL A 1 119 ? 24.683 -2.495 -5.763 1.00 92.88 119 VAL A CA 1
ATOM 964 C C . VAL A 1 119 ? 23.325 -1.859 -6.040 1.00 92.88 119 VAL A C 1
ATOM 966 O O . VAL A 1 119 ? 23.256 -0.793 -6.643 1.00 92.88 119 VAL A O 1
ATOM 969 N N . GLU A 1 120 ? 22.240 -2.507 -5.618 1.00 93.19 120 GLU A N 1
ATOM 970 C CA . GLU A 1 120 ? 20.892 -1.935 -5.713 1.00 93.19 120 GLU A CA 1
ATOM 971 C C . GLU A 1 120 ? 20.807 -0.605 -4.952 1.00 93.19 120 GLU A C 1
ATOM 973 O O . GLU A 1 120 ? 21.325 -0.477 -3.841 1.00 93.19 120 GLU A O 1
ATOM 978 N N . MET A 1 121 ? 20.189 0.400 -5.569 1.00 94.94 121 MET A N 1
ATOM 979 C CA . MET A 1 121 ? 20.017 1.713 -4.961 1.00 94.94 121 MET A CA 1
ATOM 980 C C . MET A 1 121 ? 19.085 1.638 -3.744 1.00 94.94 121 MET A C 1
ATOM 982 O O . MET A 1 121 ? 17.999 1.069 -3.818 1.00 94.94 121 MET A O 1
ATOM 986 N N . ASP A 1 122 ? 19.472 2.279 -2.641 1.00 94.81 122 ASP A N 1
ATOM 987 C CA . ASP A 1 122 ? 18.567 2.482 -1.509 1.00 94.81 122 ASP A CA 1
ATOM 988 C C . ASP A 1 122 ? 17.482 3.502 -1.886 1.00 94.81 122 ASP A C 1
ATOM 990 O O . ASP A 1 122 ? 17.774 4.650 -2.230 1.00 94.81 122 ASP A O 1
ATOM 994 N N . ILE A 1 123 ? 16.222 3.074 -1.827 1.00 95.81 123 ILE A N 1
ATOM 995 C CA . ILE A 1 123 ? 15.052 3.897 -2.152 1.00 95.81 123 ILE A CA 1
ATOM 996 C C . ILE A 1 123 ? 14.256 4.331 -0.918 1.00 95.81 123 ILE A C 1
ATOM 998 O O . ILE A 1 123 ? 13.162 4.880 -1.064 1.00 95.81 123 ILE A O 1
ATOM 1002 N N . SER A 1 124 ? 14.776 4.113 0.292 1.00 94.62 124 SER A N 1
ATOM 1003 C CA . SER A 1 124 ? 14.077 4.412 1.550 1.00 94.62 124 SER A CA 1
ATOM 1004 C C . SER A 1 124 ? 13.641 5.877 1.639 1.00 94.62 124 SER A C 1
ATOM 1006 O O . SER A 1 124 ? 12.486 6.161 1.969 1.00 94.62 124 SER A O 1
ATOM 1008 N N . ASP A 1 125 ? 14.519 6.808 1.252 1.00 95.81 125 ASP A N 1
ATOM 1009 C CA . ASP A 1 125 ? 14.203 8.241 1.214 1.00 95.81 125 ASP A CA 1
ATOM 1010 C C . ASP A 1 125 ? 13.127 8.563 0.167 1.00 95.81 125 ASP A C 1
ATOM 1012 O O . ASP A 1 125 ? 12.245 9.384 0.412 1.00 95.81 125 ASP A O 1
ATOM 1016 N N . ILE A 1 126 ? 13.133 7.876 -0.981 1.00 97.50 126 ILE A N 1
ATOM 1017 C CA . ILE A 1 126 ? 12.113 8.054 -2.025 1.00 97.50 126 ILE A CA 1
ATOM 1018 C C . ILE A 1 126 ? 10.751 7.571 -1.510 1.00 97.50 126 ILE A C 1
ATOM 1020 O O . ILE A 1 126 ? 9.752 8.275 -1.663 1.00 97.50 126 ILE A O 1
ATOM 1024 N N . ILE A 1 127 ? 10.695 6.399 -0.867 1.00 96.88 127 ILE A N 1
ATOM 1025 C CA . ILE A 1 127 ? 9.472 5.859 -0.250 1.00 96.88 127 ILE A CA 1
ATOM 1026 C C . ILE A 1 127 ? 8.940 6.832 0.807 1.00 96.88 127 ILE A C 1
ATOM 1028 O O . ILE A 1 127 ? 7.759 7.194 0.777 1.00 96.88 127 ILE A O 1
ATOM 1032 N N . TYR A 1 128 ? 9.807 7.296 1.711 1.00 95.94 128 TYR A N 1
ATOM 1033 C CA . TYR A 1 128 ? 9.447 8.277 2.732 1.00 95.94 128 TYR A CA 1
ATOM 1034 C C . TYR A 1 128 ? 8.908 9.572 2.108 1.00 95.94 128 TYR A C 1
ATOM 1036 O O . TYR A 1 128 ? 7.903 10.120 2.567 1.00 95.94 128 TYR A O 1
ATOM 1044 N N . ASP A 1 129 ? 9.507 10.019 1.006 1.00 97.56 129 ASP A N 1
ATOM 1045 C CA . ASP A 1 129 ? 9.085 11.200 0.262 1.00 97.56 129 ASP A CA 1
ATOM 1046 C C . ASP A 1 129 ? 7.715 11.061 -0.405 1.00 97.56 129 ASP A C 1
ATOM 1048 O O . ASP A 1 129 ? 7.014 12.063 -0.571 1.00 97.56 129 ASP A O 1
ATOM 1052 N N . HIS A 1 130 ? 7.290 9.847 -0.760 1.00 97.62 130 HIS A N 1
ATOM 1053 C CA . HIS A 1 130 ? 5.910 9.590 -1.180 1.00 97.62 130 HIS A CA 1
ATOM 1054 C C . HIS A 1 130 ? 4.948 9.588 0.002 1.00 97.62 130 HIS A C 1
ATOM 1056 O O . HIS A 1 130 ? 3.908 10.241 -0.070 1.00 97.62 130 HIS A O 1
ATOM 1062 N N . ILE A 1 131 ? 5.311 8.931 1.104 1.00 96.94 131 ILE A N 1
ATOM 1063 C CA . ILE A 1 131 ? 4.475 8.848 2.309 1.00 96.94 131 ILE A CA 1
ATOM 1064 C C . ILE A 1 131 ? 4.227 10.240 2.910 1.00 96.94 131 ILE A C 1
ATOM 1066 O O . ILE A 1 131 ? 3.088 10.582 3.229 1.00 96.94 131 ILE A O 1
ATOM 1070 N N . LYS A 1 132 ? 5.259 11.092 3.008 1.00 96.69 132 LYS A N 1
ATOM 1071 C CA . LYS A 1 132 ? 5.166 12.425 3.637 1.00 96.69 132 LYS A CA 1
ATOM 1072 C C . LYS A 1 132 ? 4.250 13.412 2.899 1.00 96.69 132 LYS A C 1
ATOM 1074 O O . LYS A 1 132 ? 3.933 14.465 3.447 1.00 96.69 132 LYS A O 1
ATOM 1079 N N . LYS A 1 133 ? 3.833 13.102 1.663 1.00 97.44 133 LYS A N 1
ATOM 1080 C CA . LYS A 1 133 ? 2.853 13.903 0.901 1.00 97.44 133 LYS A CA 1
ATOM 1081 C C . LYS A 1 133 ? 1.440 13.782 1.470 1.00 97.44 133 LYS A C 1
ATOM 1083 O O . LYS A 1 133 ? 0.595 14.626 1.185 1.00 97.44 133 LYS A O 1
ATOM 1088 N N . PHE A 1 134 ? 1.185 12.753 2.272 1.00 97.81 134 PHE A N 1
ATOM 1089 C CA . PHE A 1 134 ? -0.099 12.506 2.908 1.00 97.81 134 PHE A CA 1
ATOM 1090 C C . PHE A 1 134 ? -0.068 12.912 4.391 1.00 97.81 134 PHE A C 1
ATOM 1092 O O . PHE A 1 134 ? 0.992 12.896 5.022 1.00 97.81 134 PHE A O 1
ATOM 1099 N N . PRO A 1 135 ? -1.221 13.254 5.001 1.00 97.75 135 PRO A N 1
ATOM 1100 C CA . PRO A 1 135 ? -1.276 13.544 6.429 1.00 97.75 135 PRO A CA 1
ATOM 1101 C C . PRO A 1 135 ? -0.760 12.366 7.264 1.00 97.75 135 PRO A C 1
ATOM 1103 O O . PRO A 1 135 ? -1.274 11.252 7.154 1.00 97.75 135 PRO A O 1
ATOM 1106 N N . SER A 1 136 ? 0.191 12.627 8.163 1.00 96.38 136 SER A N 1
ATOM 1107 C CA . SER A 1 136 ? 0.873 11.598 8.968 1.00 96.38 136 SER A CA 1
ATOM 1108 C C . SER A 1 136 ? -0.070 10.695 9.771 1.00 96.38 136 SER A C 1
ATOM 1110 O O . SER A 1 136 ? 0.263 9.546 10.040 1.00 96.38 136 SER A O 1
ATOM 1112 N N . ARG A 1 137 ? -1.281 11.168 10.100 1.00 96.75 137 ARG A N 1
ATOM 1113 C CA . ARG A 1 137 ? -2.317 10.373 10.781 1.00 96.75 137 ARG A CA 1
ATOM 1114 C C . ARG A 1 137 ? -2.739 9.106 10.032 1.00 96.75 137 ARG A C 1
ATOM 1116 O O . ARG A 1 137 ? -3.298 8.223 10.668 1.00 96.75 137 ARG A O 1
ATOM 1123 N N . TYR A 1 138 ? -2.514 9.036 8.719 1.00 98.25 138 TYR A N 1
ATOM 1124 C CA . TYR A 1 138 ? -2.839 7.871 7.893 1.00 98.25 138 TYR A CA 1
ATOM 1125 C C . TYR A 1 138 ? -1.749 6.810 7.878 1.00 98.25 138 TYR A C 1
ATOM 1127 O O . TYR A 1 138 ? -1.939 5.783 7.243 1.00 98.25 138 TYR A O 1
ATOM 1135 N N . PHE A 1 139 ?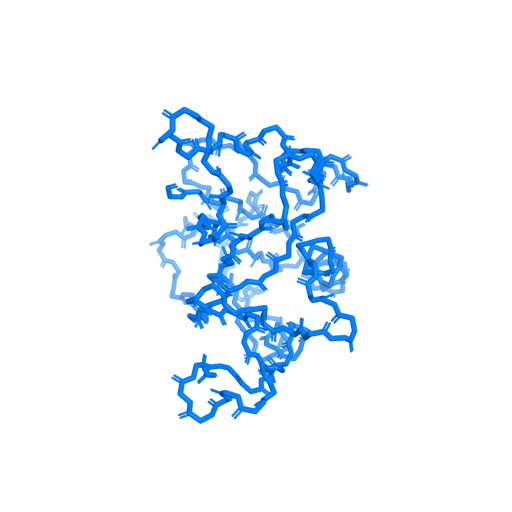 -0.619 7.023 8.546 1.00 98.06 139 PHE A N 1
ATOM 1136 C CA . PHE A 1 139 ? 0.501 6.095 8.496 1.00 98.06 139 PHE A CA 1
ATOM 1137 C C . PHE A 1 139 ? 0.901 5.678 9.901 1.00 98.06 139 PHE A C 1
ATOM 1139 O O . PHE A 1 139 ? 0.937 6.476 10.838 1.00 98.06 139 PHE A O 1
ATOM 1146 N N . TYR A 1 140 ? 1.201 4.396 10.044 1.00 96.56 140 TYR A N 1
ATOM 1147 C CA . TYR A 1 140 ? 1.902 3.864 11.194 1.00 96.56 140 TYR A CA 1
ATOM 1148 C C . TYR A 1 140 ? 3.322 3.503 10.760 1.00 96.56 140 TYR A C 1
ATOM 1150 O O . TYR A 1 140 ? 3.518 2.607 9.943 1.00 96.56 140 TYR A O 1
ATOM 1158 N N . THR A 1 141 ? 4.298 4.216 11.318 1.00 85.50 141 THR A N 1
ATOM 1159 C CA . THR A 1 141 ? 5.740 4.033 11.072 1.00 85.50 141 THR A CA 1
ATOM 1160 C C . THR A 1 141 ? 6.483 3.570 12.330 1.00 85.50 141 THR A C 1
ATOM 1162 O O . THR A 1 141 ? 7.698 3.716 12.438 1.00 85.50 141 THR A O 1
ATOM 1165 N N . GLY A 1 142 ? 5.749 3.055 13.323 1.00 87.50 142 GLY A N 1
ATOM 1166 C CA . GLY A 1 142 ? 6.345 2.497 14.533 1.00 87.50 142 GLY A CA 1
ATOM 1167 C C . GLY A 1 142 ? 7.077 1.182 14.257 1.00 87.50 142 GLY A C 1
ATOM 1168 O O . GLY A 1 142 ? 6.817 0.502 13.271 1.00 87.50 142 GLY A O 1
ATOM 1169 N N . THR A 1 143 ? 7.987 0.813 15.156 1.00 88.06 143 THR A N 1
ATOM 1170 C CA . THR A 1 143 ? 8.845 -0.379 15.028 1.00 88.06 143 THR A CA 1
ATOM 1171 C C . THR A 1 143 ? 8.336 -1.589 15.816 1.00 88.06 143 THR A C 1
ATOM 1173 O O . THR A 1 143 ? 9.031 -2.597 15.933 1.00 88.06 143 THR A O 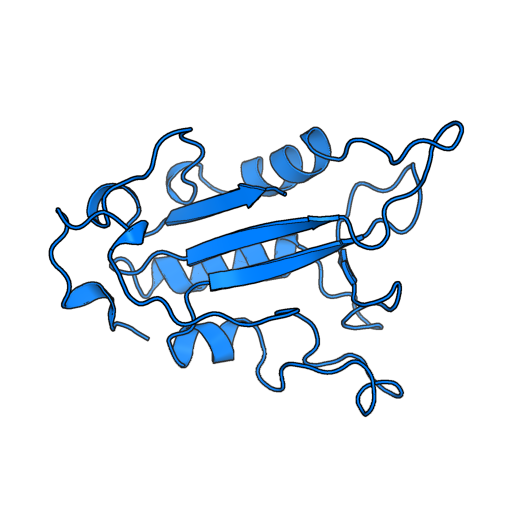1
ATOM 1176 N N . THR A 1 144 ? 7.137 -1.504 16.394 1.00 92.88 144 THR A N 1
ATOM 1177 C CA . THR A 1 144 ? 6.525 -2.579 17.183 1.00 92.88 144 THR A CA 1
ATOM 1178 C C . THR A 1 144 ? 5.316 -3.159 16.460 1.00 92.88 144 THR A C 1
ATOM 1180 O O . THR A 1 144 ? 4.833 -2.597 15.484 1.00 92.88 144 THR A O 1
ATOM 1183 N N . ILE A 1 145 ? 4.819 -4.307 16.930 1.00 95.75 145 ILE A N 1
ATOM 1184 C CA . ILE A 1 145 ? 3.558 -4.869 16.437 1.00 95.75 145 ILE A CA 1
ATOM 1185 C C . ILE A 1 145 ? 2.408 -4.122 17.130 1.00 95.75 145 ILE A C 1
ATOM 1187 O O . ILE A 1 145 ? 2.244 -4.290 18.344 1.00 95.75 145 ILE A O 1
ATOM 1191 N N . PRO A 1 146 ? 1.613 -3.314 16.408 1.00 97.62 146 PRO A N 1
ATOM 1192 C CA . PRO A 1 146 ? 0.543 -2.538 17.013 1.00 97.62 146 PRO A CA 1
ATOM 1193 C C . PRO A 1 146 ? -0.692 -3.397 17.303 1.00 97.62 146 PRO A C 1
ATOM 1195 O O . PRO A 1 146 ? -0.904 -4.468 16.718 1.00 97.62 146 PRO A O 1
ATOM 1198 N N . LYS A 1 147 ? -1.551 -2.897 18.191 1.00 98.50 147 LYS A N 1
ATOM 1199 C CA . LYS A 1 147 ? -2.924 -3.389 18.316 1.00 98.50 147 LYS A CA 1
ATOM 1200 C C . LYS A 1 147 ? -3.785 -2.788 17.212 1.00 98.50 147 LYS A C 1
ATOM 1202 O O . LYS A 1 147 ? -3.457 -1.731 16.680 1.00 98.50 147 LYS A O 1
ATOM 1207 N N . LEU A 1 148 ? -4.905 -3.431 16.886 1.00 98.75 148 LEU A N 1
ATOM 1208 C CA . LEU A 1 148 ? -5.809 -2.946 15.842 1.00 98.75 148 LEU A CA 1
ATOM 1209 C C . LEU A 1 148 ? -6.247 -1.495 16.089 1.00 98.75 148 LEU A C 1
ATOM 1211 O O . LEU A 1 148 ? -6.197 -0.687 15.166 1.00 98.75 148 LEU A O 1
ATOM 1215 N N . GLY A 1 149 ? -6.595 -1.147 17.332 1.00 98.50 149 GLY A N 1
ATOM 1216 C CA . GLY A 1 149 ? -6.996 0.215 17.703 1.00 98.50 149 GLY A CA 1
ATOM 1217 C C . GLY A 1 149 ? -5.925 1.278 17.437 1.00 98.50 149 GLY A C 1
ATOM 1218 O O . GLY A 1 149 ? -6.265 2.414 17.117 1.00 98.50 149 GLY A O 1
ATOM 1219 N N . ASP A 1 150 ? -4.641 0.912 17.489 1.00 98.00 150 ASP A N 1
ATOM 1220 C CA . ASP A 1 150 ? -3.528 1.839 17.249 1.00 98.00 150 ASP A CA 1
ATOM 1221 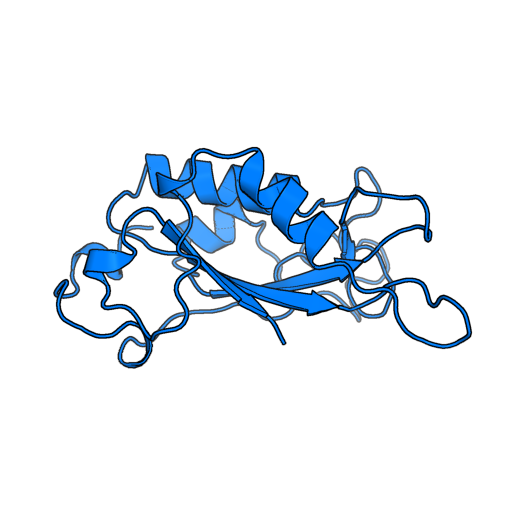C C . ASP A 1 150 ? -3.382 2.203 15.758 1.00 98.00 150 ASP A C 1
ATOM 1223 O O . ASP A 1 150 ? -2.760 3.216 15.419 1.00 98.00 150 ASP A O 1
ATOM 1227 N N . VAL A 1 151 ? -3.936 1.372 14.865 1.00 98.50 151 VAL A N 1
ATOM 1228 C CA . VAL A 1 151 ? -3.753 1.468 13.407 1.00 98.50 151 VAL A CA 1
ATOM 1229 C C . VAL A 1 151 ? -5.046 1.581 12.607 1.00 98.50 151 VAL A C 1
ATOM 1231 O O . VAL A 1 151 ? -4.990 1.650 11.380 1.00 98.50 151 VAL A O 1
ATOM 1234 N N . ARG A 1 152 ? -6.212 1.672 13.256 1.00 98.56 152 ARG A N 1
ATOM 1235 C CA . ARG A 1 152 ? -7.455 2.033 12.554 1.00 98.56 152 ARG A CA 1
ATOM 1236 C C . ARG A 1 152 ? -7.286 3.368 11.825 1.00 98.56 152 ARG A C 1
ATOM 1238 O O . ARG A 1 152 ? -6.684 4.304 12.353 1.00 98.56 152 ARG A O 1
ATOM 1245 N N . SER A 1 153 ? -7.813 3.449 10.605 1.00 98.50 153 SER A N 1
ATOM 1246 C CA . SER A 1 153 ? -7.587 4.548 9.655 1.00 98.50 153 SER A CA 1
ATOM 1247 C C . SER A 1 153 ? -6.120 4.757 9.252 1.00 98.50 153 SER A C 1
ATOM 1249 O O . SER A 1 153 ? -5.776 5.845 8.788 1.00 98.50 153 SER A O 1
ATOM 1251 N N . ARG A 1 154 ? -5.245 3.755 9.424 1.00 98.75 154 ARG A N 1
ATOM 1252 C CA . ARG A 1 154 ? -3.826 3.848 9.055 1.00 98.75 154 ARG A CA 1
ATOM 1253 C C . ARG A 1 154 ? -3.387 2.743 8.108 1.00 98.75 154 ARG A C 1
ATOM 1255 O O . ARG A 1 154 ? -3.885 1.618 8.154 1.00 98.75 154 ARG A O 1
ATOM 1262 N N . ILE A 1 155 ? -2.395 3.092 7.305 1.00 98.69 155 ILE A N 1
ATOM 1263 C CA . ILE A 1 155 ? -1.550 2.203 6.531 1.00 98.69 155 ILE A CA 1
ATOM 1264 C C . ILE A 1 155 ? -0.346 1.840 7.407 1.00 98.69 155 ILE A C 1
ATOM 1266 O O . ILE A 1 155 ? 0.382 2.716 7.879 1.00 98.69 155 ILE A O 1
ATOM 1270 N N . VAL A 1 156 ? -0.147 0.549 7.640 1.00 98.25 156 VAL A N 1
ATOM 1271 C CA . VAL A 1 156 ? 1.036 -0.015 8.289 1.00 98.25 156 VAL A CA 1
ATOM 1272 C C . VAL A 1 156 ? 2.029 -0.370 7.192 1.00 98.25 156 VAL A C 1
ATOM 1274 O O . VAL A 1 156 ? 1.744 -1.232 6.362 1.00 98.25 156 VAL A O 1
ATOM 1277 N N . ILE A 1 157 ? 3.179 0.299 7.183 1.00 96.00 157 ILE A N 1
ATOM 1278 C CA . ILE A 1 157 ? 4.248 0.011 6.226 1.00 96.00 157 ILE A CA 1
ATOM 1279 C C . ILE A 1 157 ? 5.149 -1.070 6.813 1.00 96.00 157 ILE A C 1
ATOM 1281 O O . ILE A 1 157 ? 5.658 -0.918 7.923 1.00 96.00 157 ILE A O 1
ATOM 1285 N N . ILE A 1 158 ? 5.358 -2.142 6.058 1.00 93.69 158 ILE A N 1
ATOM 1286 C CA . ILE A 1 158 ? 6.398 -3.133 6.332 1.00 93.69 158 ILE A CA 1
ATOM 1287 C C . ILE A 1 158 ? 7.295 -3.237 5.101 1.00 93.69 158 ILE A C 1
ATOM 1289 O O . ILE A 1 158 ? 6.809 -3.202 3.974 1.00 93.69 158 ILE A O 1
ATOM 1293 N N . THR A 1 159 ? 8.600 -3.334 5.310 1.00 89.19 159 THR A N 1
ATOM 1294 C CA . THR A 1 159 ? 9.602 -3.438 4.243 1.00 89.19 159 THR A CA 1
ATOM 1295 C C . THR A 1 159 ? 10.308 -4.783 4.348 1.00 89.19 159 THR A C 1
ATOM 1297 O O . THR A 1 159 ? 10.458 -5.306 5.459 1.00 89.19 159 THR A O 1
ATOM 1300 N N . ARG A 1 160 ? 10.743 -5.329 3.214 1.00 73.69 160 ARG A N 1
ATOM 1301 C CA . ARG A 1 160 ? 11.613 -6.506 3.151 1.00 73.69 160 ARG A CA 1
ATOM 1302 C C . ARG A 1 160 ? 13.059 -6.126 2.872 1.00 73.69 160 ARG A C 1
ATOM 1304 O O . ARG A 1 160 ? 13.264 -5.147 2.129 1.00 73.69 160 ARG A O 1
#

=== Feature glossary ===
Legend for the data blocks above and below:

— What the protein is —

Sequence gives the chain of amino acids in standard one-letter code (A=alanine, C=cysteine, …, Y=tyrosine), read N→C. It is the only feature that is directly encoded by the gene; all structural features are derived from the folded form of this sequence.

The annotation block draws on four external resources. InterPro: which protein families and domains the sequence belongs to. GO: standardized terms for what the protein does, what process it participates in, and where in the cell it acts. CATH: which structural fold it has in the CATH hierarchy. Organism: the species of origin.

— Where its atoms are —

Atomic coordinates in PDBx/mmCIF format — the same representation the Protein Data Bank distributes. Each line of the _atom_site loop places one backbone atom in Cartesian space (units: ångströms, origin: arbitrary).

Six rendered views show the 3D structure from the faces of a cube — i.e. along ±x, ±y, ±z. Rendering representation is drawn randomly per protein from cartoon (secondary-structure ribbons), sticks (backbone bonds), or molecular surface; coloring is either N→C rainbow (blue at the N-terminus through red at the C-terminus) or one color per chain.

— Local backbone conformation —

DSSP 8-state secondary structure assigns each residue one of H (α-helix), G (3₁₀-helix), I (π-helix), E (extended β-strand), B (isolated β-bridge), T (hydrogen-bonded turn), S (bend), or '-' (coil). The assignment is computed from backbone hydrogen-bond geometry via the Kabsch–Sander algorithm.

P-SEA three-state annotation labels each residue as helix, strand, or coil based purely on the geometry of the Cα trace. It serves as a fallback when the full backbone (and thus DSSP) is unavailable.

φ (phi) and ψ (psi) are the two rotatable backbone dihedrals per residue: φ is the C(i-1)–N–Cα–C torsion, ψ is the N–Cα–C–N(i+1) torsion, both in degrees on (−180°, 180°]. α-helical residues cluster near (−60°, −45°); β-strand residues near (−120°, +130°). A Ramachandran plot is simply a scatter of (φ, ψ) for every residue.

— Global shape and packing —

Radius of gyration (Rg) is the root-mean-square distance of Cα atoms from their centroid — a single number for overall size and compactness. A globular domain of N residues has Rg ≈ 2.2·N^0.38 Å; an extended or disordered chain has a much larger Rg. The Cα contact count is the number of residue pairs whose Cα atoms are within 8 Å and are more than four positions apart in sequence — a standard proxy for tertiary packing density. The bounding box is the smallest axis-aligned box enclosing all Cα atoms.

Accessible surface area quantifies burial. A residue with SASA near zero is packed into the hydrophobic core; one with SASA >100 Å² sits on the surface. Computed here via the Shrake–Rupley numerical algorithm with a 1.4 Å probe.

The contact map is a binary N×N matrix image: pixel (i, j) is dark where Cα_i and Cα_j are within 8 Å and |i−j|>4. Because the |i−j|>4 filter removes local helical contacts, off-diagonal stripes parallel to the main diagonal indicate parallel β-sheets; stripes perpendicular to it indicate antiparallel β-sheets. The Ramachandran plot scatters every residue's (φ, ψ) pair against the sterically allowed regions. The PAE heatmap renders the predicted-aligned-error matrix.

— Structural neighborhood —

A 3Di character summarizes, for each residue, the relative orientation of the Cα frame of its nearest spatial neighbor. Because it encodes fold topology rather than chemistry, 3Di alignments detect remote structural similarity that sequence alignment misses.

Structural nearest neighbors (via Foldseek easy-search vs the PDB). Reported per hit: target PDB id, E-value, and alignment TM-score. A TM-score above ~0.5 is the conventional threshold for 'same fold'.

— Confidence and disorder —

For AlphaFold models, the B-factor field carries pLDDT — the model's own estimate of local accuracy on a 0–100 scale. Regions with pLDDT<50 should be treated as essentially unmodeled; they often correspond to intrinsically disordered segments.

B-factor (Debye–Waller factor) reflects atomic displacement in the crystal lattice. It is an experimental observable (units Å²), not a prediction; low values mean the atom is pinned down, high values mean it moves or is heterogeneous across the crystal.

Predicted Aligned Error (PAE) is an AlphaFold confidence matrix: entry (i, j) is the expected error in the position of residue j, in ångströms, when the prediction is superimposed on the true structure at residue i. Low PAE within a block of residues means that block is internally rigid and well-predicted; high PAE between two blocks means their relative placement is uncertain even if each block individually is confident.